Protein AF-A0A3C1KMU7-F1 (afdb_monomer_lite)

Secondary structure (DSSP, 8-state):
----HHHHHHHHHHHHHHHHHHHHHHHHHHHHHHHHHHT-TT--SSGGGG-HHHHHHHHHHHHHHHHHHHHHHHHHHHHHHHHHHHHT-

pLDDT: mean 89.18, std 9.14, range [46.72, 95.88]

Sequence (89 aa):
MHHTPEVQLQTLKQQLAKVQLIEAPGTIMFGLGLYGKFAANGNAFHPLLNDPGVVSMLLGAGGTVMAWGTYKLVTILREMQRVKKRLAL

Foldseek 3Di:
DPQQLVNVLVVLVVQLVVLCVQLVVLQVLLVLLCCLVPPCPCPDPDNLSVDPVSSVCSNVSSVVSNVVSVVSNVVSVVVSVVSVVVVVD

Organism: NCBI:txid287487

Radius of gyration: 18.56 Å; chains: 1; bounding box: 38×16×58 Å

Structure (mmCIF, N/CA/C/O backbone):
data_AF-A0A3C1KMU7-F1
#
_entry.id   AF-A0A3C1KMU7-F1
#
loop_
_atom_site.group_PDB
_atom_site.id
_atom_site.type_symbol
_atom_site.label_atom_id
_atom_site.label_alt_id
_atom_site.label_comp_id
_atom_site.label_asym_id
_atom_site.label_entity_id
_atom_site.label_seq_id
_atom_site.pdbx_PDB_ins_code
_atom_site.Cartn_x
_atom_site.Cartn_y
_atom_site.Cartn_z
_atom_site.occupancy
_atom_site.B_iso_or_equiv
_atom_site.auth_seq_id
_atom_site.auth_comp_id
_atom_site.auth_asym_id
_atom_site.auth_atom_id
_atom_site.pdbx_PDB_model_num
ATOM 1 N N . MET A 1 1 ? -4.325 3.571 33.305 1.00 46.72 1 MET A N 1
ATOM 2 C CA . MET A 1 1 ? -5.454 4.297 32.683 1.00 46.72 1 MET A CA 1
ATOM 3 C C . MET A 1 1 ? -6.300 3.283 31.925 1.00 46.72 1 MET A C 1
ATOM 5 O O . MET A 1 1 ? -5.797 2.699 30.975 1.00 46.72 1 MET A O 1
ATOM 9 N N . HIS A 1 2 ? -7.525 2.991 32.373 1.00 49.94 2 HIS A N 1
ATOM 10 C CA . HIS A 1 2 ? -8.438 2.122 31.624 1.00 49.94 2 HIS A CA 1
ATOM 11 C C . HIS A 1 2 ? -8.895 2.877 30.370 1.00 49.94 2 HIS A C 1
ATOM 13 O O . HIS A 1 2 ? -9.701 3.797 30.465 1.00 49.94 2 HIS A O 1
ATOM 19 N N . HIS A 1 3 ? -8.351 2.545 29.199 1.00 64.12 3 HIS A N 1
ATOM 20 C CA . HIS A 1 3 ? -8.884 3.074 27.947 1.00 64.12 3 HIS A CA 1
ATOM 21 C C . HIS A 1 3 ? -10.249 2.433 27.698 1.00 64.12 3 HIS A C 1
ATOM 23 O O . HIS A 1 3 ? -10.332 1.212 27.544 1.00 64.12 3 HIS A O 1
ATOM 29 N N . THR A 1 4 ? -11.310 3.244 27.670 1.00 85.94 4 THR A N 1
ATOM 30 C CA . THR A 1 4 ? -12.647 2.790 27.273 1.00 85.94 4 THR A CA 1
ATOM 31 C C . THR A 1 4 ? -12.586 2.179 25.863 1.00 85.94 4 THR A C 1
ATOM 33 O O . THR A 1 4 ? -11.714 2.554 25.067 1.00 85.94 4 THR A O 1
ATOM 36 N N . PRO A 1 5 ? -13.474 1.228 25.518 1.00 85.12 5 PRO A N 1
ATOM 37 C CA . PRO A 1 5 ? -13.472 0.605 24.191 1.00 85.12 5 PRO A CA 1
ATOM 38 C C . PRO A 1 5 ? -13.556 1.628 23.043 1.00 85.12 5 PRO A C 1
ATOM 40 O O . PRO A 1 5 ? -12.980 1.419 21.978 1.00 85.12 5 PRO A O 1
ATOM 43 N N . GLU A 1 6 ? -14.205 2.771 23.275 1.00 87.75 6 GLU A N 1
ATOM 44 C CA . GLU A 1 6 ? -14.293 3.884 22.324 1.00 87.75 6 GLU A CA 1
ATOM 45 C C . GLU A 1 6 ? -12.932 4.533 22.039 1.00 87.75 6 GLU A C 1
ATOM 47 O O . GLU A 1 6 ? -12.562 4.709 20.875 1.00 87.75 6 GLU A O 1
ATOM 52 N N . VAL A 1 7 ? -12.144 4.815 23.085 1.00 90.44 7 VAL A N 1
ATOM 53 C CA . VAL A 1 7 ? -10.788 5.373 22.950 1.00 90.44 7 VAL A CA 1
ATOM 54 C C . VAL A 1 7 ? -9.881 4.392 22.205 1.00 90.44 7 VAL A C 1
ATOM 56 O O . VAL A 1 7 ? -9.137 4.799 21.316 1.00 90.44 7 VAL A O 1
ATOM 59 N N . GLN A 1 8 ? -9.986 3.090 22.494 1.00 90.31 8 GLN A N 1
ATOM 60 C CA . GLN A 1 8 ? -9.235 2.051 21.773 1.00 90.31 8 GLN A CA 1
ATOM 61 C C . GLN A 1 8 ? -9.617 1.985 20.287 1.00 90.31 8 GLN A C 1
ATOM 63 O O . GLN A 1 8 ? -8.767 1.794 19.420 1.00 90.31 8 GLN A O 1
ATOM 68 N N . LEU A 1 9 ? -10.897 2.166 19.958 1.00 92.25 9 LEU A N 1
ATOM 69 C CA . LEU A 1 9 ? -11.332 2.181 18.566 1.00 92.25 9 LEU A CA 1
ATOM 70 C C . LEU A 1 9 ? -10.813 3.423 17.825 1.00 92.25 9 LEU A C 1
ATOM 72 O O . LEU A 1 9 ? -10.438 3.326 16.655 1.00 92.25 9 LEU A O 1
ATOM 76 N N . GLN A 1 10 ? -10.772 4.581 18.488 1.00 93.50 10 GLN A N 1
ATOM 77 C CA . GLN A 1 10 ? -10.243 5.813 17.902 1.00 93.50 10 GLN A CA 1
ATOM 78 C C . GLN A 1 10 ? -8.735 5.723 17.638 1.00 93.50 10 GLN A C 1
ATOM 80 O O . GLN A 1 10 ? -8.285 6.128 16.564 1.00 93.50 10 GLN A O 1
ATOM 85 N N . THR A 1 11 ? -7.956 5.145 18.557 1.00 94.25 11 THR A N 1
ATOM 86 C CA . THR A 1 11 ? -6.512 4.948 18.348 1.00 94.25 11 THR A CA 1
ATOM 87 C C . THR A 1 11 ? -6.2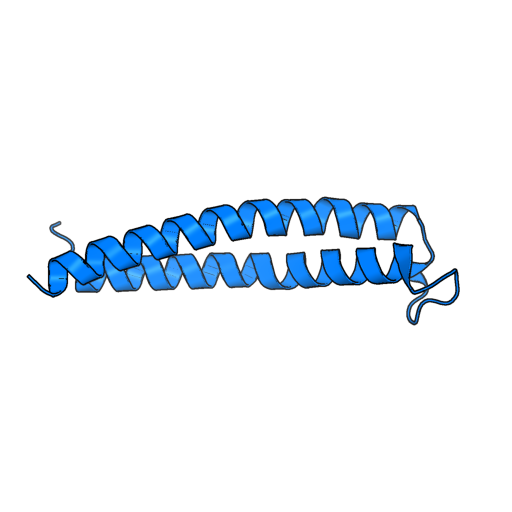37 3.991 17.190 1.00 94.25 11 THR A C 1
ATOM 89 O O . THR A 1 11 ? -5.388 4.286 16.348 1.00 94.25 11 THR A O 1
ATOM 92 N N . LEU A 1 12 ? -7.004 2.903 17.062 1.00 93.75 12 LEU A N 1
ATOM 93 C CA . LEU A 1 12 ? -6.907 1.986 15.921 1.00 93.75 12 LEU A CA 1
ATOM 94 C C . LEU A 1 12 ? -7.241 2.673 14.589 1.00 93.75 12 LEU A C 1
ATOM 96 O O . LEU A 1 12 ? -6.538 2.465 13.602 1.00 93.75 12 LEU A O 1
ATOM 100 N N . LYS A 1 13 ? -8.253 3.552 14.552 1.00 93.62 13 LYS A N 1
ATOM 101 C CA . LYS A 1 13 ? -8.556 4.362 13.356 1.00 93.62 13 LYS A CA 1
ATOM 102 C C . LYS A 1 13 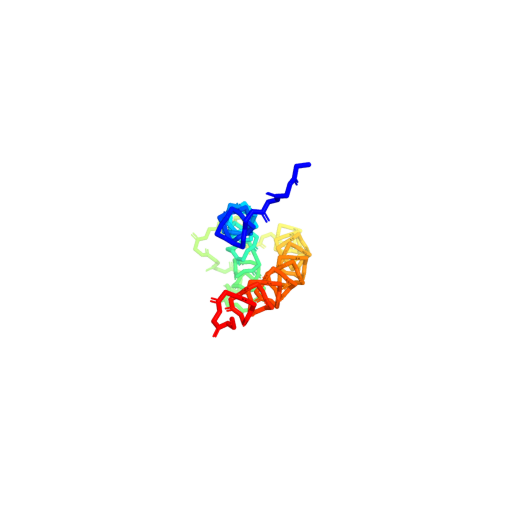? -7.399 5.291 12.976 1.00 93.62 13 LYS A C 1
ATOM 104 O O . LYS A 1 13 ? -7.080 5.411 11.798 1.00 93.62 13 LYS A O 1
ATOM 109 N N . GLN A 1 14 ? -6.754 5.928 13.954 1.00 95.56 14 GLN A N 1
ATOM 110 C CA . GLN A 1 14 ? -5.584 6.776 13.697 1.00 95.56 14 GLN A CA 1
ATOM 111 C C . GLN A 1 14 ? -4.397 5.964 13.166 1.00 95.56 14 GLN A C 1
ATOM 113 O O . GLN A 1 14 ? -3.699 6.415 12.259 1.00 95.56 14 GLN A O 1
ATOM 118 N N . GLN A 1 15 ? -4.167 4.762 13.702 1.00 94.00 15 GLN A N 1
ATOM 119 C CA . GLN A 1 15 ? -3.145 3.854 13.179 1.00 94.00 15 GLN A CA 1
ATOM 120 C C . GLN A 1 15 ? -3.457 3.426 11.744 1.00 94.00 15 GLN A C 1
ATOM 122 O O . GLN A 1 15 ? -2.564 3.456 10.901 1.00 94.00 15 GLN A O 1
ATOM 127 N N . LEU A 1 16 ? -4.719 3.100 11.449 1.00 94.44 16 LEU A N 1
ATOM 128 C CA . LEU A 1 16 ? -5.154 2.751 10.099 1.00 94.44 16 LEU A CA 1
ATOM 129 C C . LEU A 1 16 ? -4.889 3.893 9.110 1.00 94.44 16 LEU A C 1
ATOM 131 O O . LEU A 1 16 ? -4.322 3.651 8.049 1.00 94.44 16 LEU A O 1
ATOM 135 N N . ALA A 1 17 ? -5.217 5.136 9.477 1.00 95.44 17 ALA A N 1
ATOM 136 C CA . ALA A 1 17 ? -4.962 6.307 8.635 1.00 95.44 17 ALA A CA 1
ATOM 137 C C . ALA A 1 17 ? -3.462 6.502 8.339 1.00 95.44 17 ALA A C 1
ATOM 139 O O . ALA A 1 17 ? -3.085 6.808 7.211 1.00 95.44 17 ALA A O 1
ATOM 140 N N . LYS A 1 18 ? -2.591 6.269 9.331 1.00 94.38 18 LYS A N 1
ATOM 141 C CA . LYS A 1 18 ? -1.131 6.321 9.139 1.00 94.38 18 LYS A CA 1
ATOM 142 C C . LYS A 1 18 ? -0.635 5.241 8.179 1.00 94.38 18 LYS A C 1
ATOM 144 O O . LYS A 1 18 ? 0.228 5.523 7.356 1.00 94.38 18 LYS A O 1
ATOM 149 N N . VAL A 1 19 ? -1.172 4.023 8.278 1.00 94.06 19 VAL A N 1
ATOM 150 C CA . VAL A 1 19 ? -0.832 2.929 7.354 1.00 94.06 19 VAL A CA 1
ATOM 151 C C . VAL A 1 19 ? -1.264 3.287 5.935 1.00 94.06 19 VAL A C 1
ATOM 153 O O . VAL A 1 19 ? -0.441 3.220 5.029 1.00 94.06 19 VAL A O 1
ATOM 156 N N . GLN A 1 20 ? -2.499 3.760 5.752 1.00 92.94 20 GLN A N 1
ATOM 157 C CA . GLN A 1 20 ? -3.024 4.153 4.440 1.00 92.94 20 GLN A CA 1
ATOM 158 C C . GLN A 1 20 ? -2.216 5.280 3.787 1.00 92.94 20 GLN A C 1
ATOM 160 O O . GLN A 1 20 ? -2.001 5.253 2.578 1.00 92.94 20 GLN A O 1
ATOM 165 N N . LEU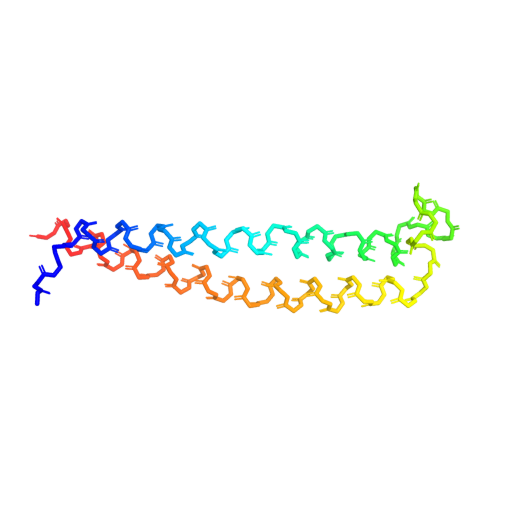 A 1 21 ? -1.719 6.236 4.578 1.00 94.81 21 LEU A N 1
ATOM 166 C CA . LEU A 1 21 ? -0.870 7.318 4.078 1.00 94.81 21 LEU A CA 1
ATOM 167 C C . LEU A 1 21 ? 0.444 6.804 3.463 1.00 94.81 21 LEU A C 1
ATOM 169 O O . LEU A 1 21 ? 0.945 7.400 2.515 1.00 94.81 21 LEU A O 1
ATOM 173 N N . ILE A 1 22 ? 0.994 5.705 3.987 1.00 91.94 22 ILE A N 1
ATOM 174 C CA . ILE A 1 22 ? 2.233 5.088 3.486 1.00 91.94 22 ILE A CA 1
ATOM 175 C C . ILE A 1 22 ? 1.927 4.080 2.367 1.00 91.94 22 ILE A C 1
ATOM 177 O O . ILE A 1 22 ? 2.659 3.985 1.385 1.00 91.94 22 ILE A O 1
ATOM 181 N N . GLU A 1 23 ? 0.833 3.334 2.493 1.00 91.38 23 GLU A N 1
ATOM 182 C CA . GLU A 1 23 ? 0.441 2.294 1.544 1.00 91.38 23 GLU A CA 1
ATOM 183 C C . GLU A 1 23 ? -0.039 2.866 0.204 1.00 91.38 23 GLU A C 1
ATOM 185 O O . GLU A 1 23 ? 0.240 2.279 -0.842 1.00 91.38 23 GLU A O 1
ATOM 190 N N . ALA A 1 24 ? -0.709 4.024 0.211 1.00 91.94 24 ALA A N 1
ATOM 191 C CA . ALA A 1 24 ? -1.191 4.683 -1.002 1.00 91.94 24 ALA A CA 1
ATOM 192 C C . ALA A 1 24 ? -0.063 4.973 -2.016 1.00 91.94 24 ALA A C 1
ATOM 194 O O . ALA A 1 24 ? -0.154 4.483 -3.146 1.00 91.94 24 ALA A O 1
ATOM 195 N N . PRO A 1 25 ? 1.029 5.682 -1.660 1.00 92.44 25 PRO A N 1
ATOM 196 C CA . PRO A 1 25 ? 2.138 5.881 -2.588 1.00 92.44 25 PRO A CA 1
ATOM 197 C C . PRO A 1 25 ? 2.83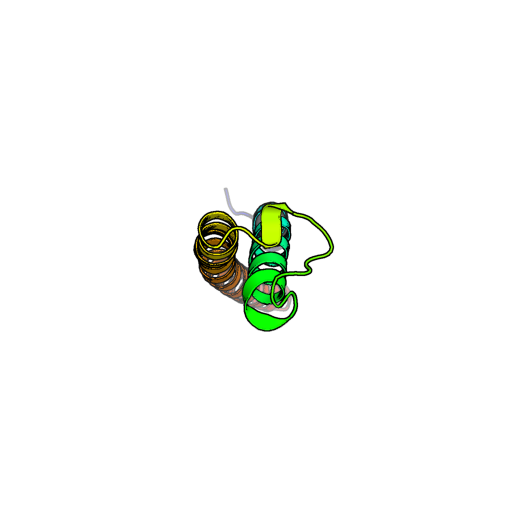5 4.564 -2.951 1.00 92.44 25 PRO A C 1
ATOM 199 O O . PRO A 1 25 ? 3.196 4.384 -4.110 1.00 92.44 25 PRO A O 1
ATOM 202 N N . GLY A 1 26 ? 2.960 3.609 -2.020 1.00 91.25 26 GLY A N 1
ATOM 203 C CA . GLY A 1 26 ? 3.541 2.292 -2.311 1.00 91.25 26 GLY A CA 1
ATOM 204 C C . GLY A 1 26 ? 2.760 1.500 -3.365 1.00 91.25 26 GLY A C 1
ATOM 205 O O . GLY A 1 26 ? 3.351 0.934 -4.283 1.00 91.25 26 GLY A O 1
ATOM 206 N N . THR A 1 27 ? 1.431 1.521 -3.283 1.00 92.19 27 THR A N 1
ATOM 207 C CA . THR A 1 27 ? 0.540 0.883 -4.263 1.00 92.19 27 THR A CA 1
ATOM 208 C C . THR A 1 27 ? 0.652 1.549 -5.632 1.00 92.19 27 THR A C 1
ATOM 210 O O . THR A 1 27 ? 0.731 0.857 -6.647 1.00 92.19 27 THR A O 1
ATOM 213 N N . ILE A 1 28 ? 0.720 2.885 -5.673 1.00 93.62 28 ILE A N 1
ATOM 214 C CA . ILE A 1 28 ? 0.936 3.632 -6.921 1.00 93.62 28 ILE A CA 1
ATOM 215 C C . ILE A 1 28 ? 2.286 3.251 -7.533 1.00 93.62 28 ILE A C 1
ATOM 217 O O . ILE A 1 28 ? 2.342 2.921 -8.715 1.00 93.62 28 ILE A O 1
ATOM 221 N N . MET A 1 29 ? 3.361 3.233 -6.738 1.00 93.44 29 MET A N 1
ATOM 222 C CA . MET A 1 29 ? 4.690 2.826 -7.203 1.00 93.44 29 MET A CA 1
ATOM 223 C C . MET A 1 29 ? 4.667 1.416 -7.793 1.00 93.44 29 MET A C 1
ATOM 225 O O . MET A 1 29 ? 5.139 1.213 -8.909 1.00 93.44 29 MET A O 1
ATOM 229 N N . PHE A 1 30 ? 4.068 0.456 -7.088 1.00 94.00 30 PHE A N 1
ATOM 230 C CA . PHE A 1 30 ? 3.969 -0.917 -7.570 1.00 94.00 30 PHE A CA 1
ATOM 231 C C . PHE A 1 30 ? 3.173 -1.012 -8.878 1.00 94.00 30 PHE A C 1
ATOM 233 O O . PHE A 1 30 ? 3.624 -1.648 -9.829 1.00 94.00 30 PHE A O 1
ATOM 240 N N . GLY A 1 31 ? 2.026 -0.331 -8.959 1.00 93.06 31 GLY A N 1
ATOM 241 C CA . GLY A 1 31 ? 1.199 -0.282 -10.165 1.00 93.06 31 GLY A CA 1
ATOM 242 C C . GLY A 1 31 ? 1.930 0.328 -11.363 1.00 93.06 31 GLY A C 1
ATOM 243 O O . GLY A 1 31 ? 1.879 -0.223 -12.462 1.00 93.06 31 GLY A O 1
ATOM 244 N N . LEU A 1 32 ? 2.676 1.415 -11.149 1.00 92.38 32 LEU A N 1
ATOM 245 C CA . LEU A 1 32 ? 3.521 2.029 -12.176 1.00 92.38 32 LEU A CA 1
ATOM 246 C C . LEU A 1 32 ? 4.643 1.092 -12.630 1.00 92.38 32 LEU A C 1
ATOM 248 O O . LEU A 1 32 ? 4.903 0.984 -13.827 1.00 92.38 32 LEU A O 1
ATOM 252 N N . GLY A 1 33 ? 5.268 0.372 -11.698 1.00 91.94 33 GLY A N 1
ATOM 253 C CA . GLY A 1 33 ? 6.252 -0.658 -12.016 1.00 91.94 33 GLY A CA 1
ATOM 254 C C . GLY A 1 33 ? 5.657 -1.794 -12.858 1.00 91.94 33 GLY A C 1
ATOM 255 O O . GLY A 1 33 ? 6.264 -2.221 -13.838 1.00 91.94 33 GLY A O 1
ATOM 256 N N . LEU A 1 34 ? 4.443 -2.255 -12.537 1.00 93.31 34 LEU A N 1
ATOM 257 C CA . LEU A 1 34 ? 3.752 -3.276 -13.331 1.00 93.31 34 LEU A CA 1
ATOM 258 C C . LEU A 1 34 ? 3.429 -2.761 -14.736 1.00 93.31 34 LEU A C 1
ATOM 260 O O . LEU A 1 34 ? 3.661 -3.470 -15.714 1.00 93.31 34 LEU A O 1
ATOM 264 N N . TYR A 1 35 ? 2.951 -1.521 -14.846 1.00 91.06 35 TYR A N 1
ATOM 265 C CA . TYR A 1 35 ? 2.700 -0.877 -16.132 1.00 91.06 35 TYR A CA 1
ATOM 266 C C . TYR A 1 35 ? 3.983 -0.770 -16.971 1.00 91.06 35 TYR A C 1
ATOM 268 O O . TYR A 1 35 ? 3.995 -1.199 -18.124 1.00 91.06 35 TYR A O 1
ATOM 276 N N . GLY A 1 36 ? 5.078 -0.266 -16.395 1.00 89.31 36 GLY A N 1
ATOM 277 C CA . GLY A 1 36 ? 6.365 -0.156 -17.088 1.00 89.31 36 GLY A CA 1
ATOM 278 C C . GLY A 1 36 ? 6.891 -1.515 -17.558 1.00 89.31 36 GLY A C 1
ATOM 279 O O . GLY A 1 36 ? 7.361 -1.644 -18.684 1.00 89.31 36 GLY A O 1
ATOM 280 N N . LYS A 1 37 ? 6.736 -2.559 -16.735 1.00 88.25 37 LYS A N 1
ATOM 281 C CA . LYS A 1 37 ? 7.220 -3.908 -17.053 1.00 88.25 37 LYS A CA 1
ATOM 282 C C . LYS A 1 37 ? 6.383 -4.641 -18.104 1.00 88.25 37 LYS A C 1
ATOM 284 O O . LYS A 1 37 ? 6.954 -5.366 -18.912 1.00 88.25 37 LYS A O 1
ATOM 289 N N . PHE A 1 38 ? 5.055 -4.514 -18.062 1.00 88.88 38 PHE A N 1
ATOM 290 C CA . PHE A 1 38 ? 4.151 -5.373 -18.841 1.00 88.88 38 PHE A CA 1
ATOM 291 C C . PHE A 1 38 ? 3.338 -4.645 -19.917 1.00 88.88 38 PHE A C 1
ATOM 293 O O . PHE A 1 38 ? 2.912 -5.285 -20.874 1.00 88.88 38 PHE A O 1
ATOM 300 N N . ALA A 1 39 ? 3.100 -3.339 -19.778 1.00 83.06 39 ALA A N 1
ATOM 301 C CA . ALA A 1 39 ? 2.226 -2.581 -20.678 1.00 83.06 39 ALA A CA 1
ATOM 302 C C . ALA A 1 39 ? 2.981 -1.578 -21.561 1.00 83.06 39 ALA A C 1
ATOM 304 O O . ALA A 1 39 ? 2.568 -1.337 -22.692 1.00 83.06 39 ALA A O 1
ATOM 305 N N . ALA A 1 40 ? 4.083 -1.002 -21.071 1.00 79.25 40 ALA A N 1
ATOM 306 C CA . ALA A 1 40 ? 4.806 0.037 -21.797 1.00 79.25 40 ALA A CA 1
ATOM 307 C C . ALA A 1 40 ? 5.499 -0.470 -23.071 1.00 79.25 40 ALA A C 1
ATOM 309 O O . ALA A 1 40 ? 5.527 0.260 -24.056 1.00 79.25 40 ALA A O 1
ATOM 310 N N . ASN A 1 41 ? 6.073 -1.683 -23.067 1.00 73.56 41 ASN A N 1
ATOM 311 C CA . ASN A 1 41 ? 6.835 -2.249 -24.198 1.00 73.56 41 ASN A CA 1
ATOM 312 C C . ASN A 1 41 ? 7.845 -1.257 -24.832 1.00 73.56 41 ASN A C 1
ATOM 314 O O . ASN A 1 41 ? 8.033 -1.243 -26.045 1.00 73.56 41 ASN A O 1
ATOM 318 N N . GLY A 1 42 ? 8.469 -0.395 -24.018 1.00 71.38 42 GLY A N 1
ATOM 319 C CA . GLY A 1 42 ? 9.413 0.637 -24.473 1.00 71.38 42 GLY A CA 1
ATOM 320 C C . GLY A 1 42 ? 8.792 1.976 -24.904 1.00 71.38 42 GLY A C 1
ATOM 321 O O . GLY A 1 42 ? 9.531 2.893 -25.251 1.00 71.38 42 GLY A O 1
ATOM 322 N N . ASN A 1 43 ? 7.465 2.123 -24.849 1.00 81.38 43 ASN A N 1
ATOM 323 C CA . ASN A 1 43 ? 6.731 3.358 -25.137 1.00 81.38 43 ASN A CA 1
ATOM 324 C C . ASN A 1 43 ? 5.828 3.770 -23.957 1.00 81.38 43 ASN A C 1
ATOM 326 O O . ASN A 1 43 ? 4.624 3.985 -24.108 1.00 81.38 43 ASN A O 1
ATOM 330 N N . ALA A 1 44 ? 6.394 3.829 -22.748 1.00 83.75 44 ALA A N 1
ATOM 331 C CA . ALA A 1 44 ? 5.667 4.307 -21.577 1.00 83.75 44 ALA A CA 1
ATOM 332 C C . ALA A 1 44 ? 5.246 5.779 -21.723 1.00 83.75 44 ALA A C 1
ATOM 334 O O . ALA A 1 44 ? 5.973 6.588 -22.297 1.00 83.75 44 ALA A O 1
ATOM 335 N N . PHE A 1 45 ? 4.139 6.159 -21.073 1.00 82.81 45 PHE A N 1
ATOM 336 C CA . PHE A 1 45 ? 3.708 7.563 -20.990 1.00 82.81 45 PHE A CA 1
ATOM 337 C C . PHE A 1 45 ? 4.741 8.490 -20.317 1.00 82.81 45 PHE A C 1
ATOM 339 O O . PHE A 1 45 ? 4.669 9.705 -20.479 1.00 82.81 45 PHE A O 1
ATOM 346 N N . HIS A 1 46 ? 5.686 7.933 -19.548 1.00 83.94 46 HIS A N 1
ATOM 347 C CA . HIS A 1 46 ? 6.765 8.680 -18.909 1.00 83.94 46 HIS A CA 1
ATOM 348 C C . HIS A 1 46 ? 8.119 7.979 -19.131 1.00 83.94 46 HIS A C 1
ATOM 350 O O . HIS A 1 46 ? 8.223 6.793 -18.808 1.00 83.94 46 HIS A O 1
ATOM 356 N N . PRO A 1 47 ? 9.184 8.679 -19.582 1.00 83.88 47 PRO A N 1
ATOM 357 C CA . PRO A 1 47 ? 10.486 8.069 -19.898 1.00 83.88 47 PRO A CA 1
ATOM 358 C C . PRO A 1 47 ? 11.119 7.276 -18.748 1.00 83.88 47 PRO A C 1
ATOM 360 O O . PRO A 1 47 ? 11.741 6.246 -18.980 1.00 83.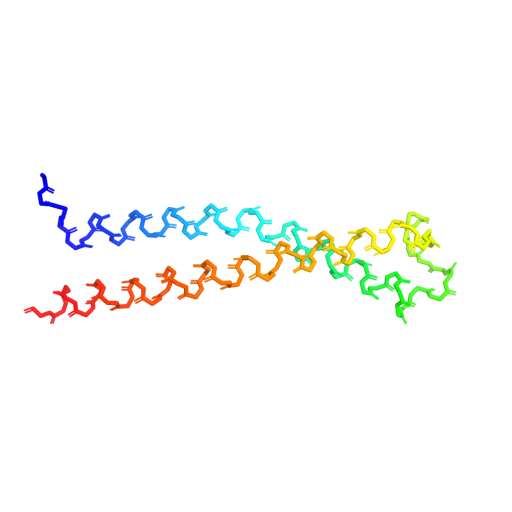88 47 PRO A O 1
ATOM 363 N N . LEU A 1 48 ? 10.900 7.716 -17.502 1.00 84.38 48 LEU A N 1
ATOM 364 C CA . LEU A 1 48 ? 11.330 7.002 -16.287 1.00 84.38 48 LEU A CA 1
ATOM 365 C C . LEU A 1 48 ? 10.855 5.541 -16.235 1.00 84.38 48 LEU A C 1
ATOM 367 O O . LEU A 1 48 ? 11.526 4.708 -15.645 1.00 84.38 48 LEU A O 1
ATOM 371 N N . LEU A 1 49 ? 9.710 5.219 -16.838 1.00 85.44 49 LEU A N 1
ATOM 372 C CA . LEU A 1 49 ? 9.140 3.869 -16.830 1.00 85.44 49 LEU A CA 1
ATOM 373 C C . LEU A 1 49 ? 9.681 2.977 -17.955 1.00 85.44 49 LEU A C 1
ATOM 375 O O . LEU A 1 49 ? 9.332 1.801 -18.004 1.00 85.44 49 LEU A O 1
ATOM 379 N N . ASN A 1 50 ? 10.522 3.515 -18.843 1.00 86.81 50 ASN A N 1
ATOM 380 C CA . ASN A 1 50 ? 11.259 2.726 -19.831 1.00 86.81 50 ASN A CA 1
ATOM 381 C C . ASN A 1 50 ? 12.619 2.256 -19.291 1.00 86.81 50 ASN A C 1
ATOM 383 O O . ASN A 1 50 ? 13.234 1.377 -19.890 1.00 86.81 50 ASN A O 1
ATOM 387 N N . ASP A 1 51 ? 13.089 2.821 -18.173 1.00 88.44 51 ASP A N 1
ATOM 388 C CA . ASP A 1 51 ? 14.327 2.399 -17.522 1.00 88.44 51 ASP A CA 1
ATOM 389 C C . ASP A 1 51 ? 14.086 1.120 -16.686 1.00 88.44 51 ASP A C 1
ATOM 391 O O . ASP A 1 51 ? 13.297 1.140 -15.729 1.00 88.44 51 ASP A O 1
ATOM 395 N N . PRO A 1 52 ? 14.759 -0.006 -16.998 1.00 87.38 52 PRO A N 1
ATOM 396 C CA . PRO A 1 52 ? 14.568 -1.265 -16.277 1.00 87.38 52 PRO A CA 1
ATOM 397 C C . PRO A 1 52 ? 14.933 -1.192 -14.789 1.00 87.38 52 PRO A C 1
ATOM 399 O O . PRO A 1 52 ? 14.344 -1.909 -13.973 1.00 87.38 52 PRO A O 1
ATOM 402 N N . GLY A 1 53 ? 15.894 -0.341 -14.422 1.00 91.00 53 GLY A N 1
ATOM 403 C CA . GLY A 1 53 ? 16.303 -0.105 -13.041 1.00 91.00 53 GLY A CA 1
ATOM 404 C C . GLY A 1 53 ? 15.213 0.613 -12.254 1.00 91.00 53 GLY A C 1
ATOM 405 O O . GLY A 1 53 ? 14.836 0.159 -11.172 1.00 91.00 53 GLY A O 1
ATOM 406 N N . VAL A 1 54 ? 14.633 1.669 -12.829 1.00 91.44 54 VAL A N 1
ATOM 407 C CA . VAL A 1 54 ? 13.513 2.402 -12.215 1.00 91.44 54 VAL A CA 1
ATOM 408 C C . VAL A 1 54 ? 12.287 1.501 -12.061 1.00 91.44 54 VAL A C 1
ATOM 410 O O . VAL A 1 54 ? 11.700 1.443 -10.981 1.00 91.44 54 VAL A O 1
ATOM 413 N N . VAL A 1 55 ? 11.923 0.742 -13.097 1.00 92.00 55 VAL A N 1
ATOM 414 C CA . VAL A 1 55 ? 10.793 -0.202 -13.047 1.00 92.00 55 VAL A CA 1
ATOM 415 C C . VAL A 1 55 ? 10.997 -1.265 -11.964 1.00 92.00 55 VAL A C 1
ATOM 417 O O . VAL A 1 55 ? 10.084 -1.546 -11.186 1.00 92.00 55 VAL A O 1
ATOM 420 N N . SER A 1 56 ? 12.203 -1.828 -11.868 1.00 93.75 56 SER A N 1
ATOM 421 C CA . SER A 1 56 ? 12.533 -2.824 -10.842 1.00 93.75 56 SER A CA 1
ATOM 422 C C . SER A 1 56 ? 12.488 -2.230 -9.434 1.00 93.75 56 SER A C 1
ATOM 424 O O . SER A 1 56 ? 11.978 -2.873 -8.517 1.00 93.75 56 SER A O 1
ATOM 426 N N . MET A 1 57 ? 12.955 -0.991 -9.260 1.00 94.12 57 MET A N 1
ATOM 427 C CA . MET A 1 57 ? 12.874 -0.271 -7.989 1.00 94.12 57 MET A CA 1
ATOM 428 C C . MET A 1 57 ? 11.422 0.010 -7.586 1.00 94.12 57 MET A C 1
ATOM 430 O O . MET A 1 57 ? 11.056 -0.225 -6.437 1.00 94.12 57 MET A O 1
ATOM 434 N N . LEU A 1 58 ? 10.579 0.455 -8.521 1.00 93.81 58 LEU A N 1
ATOM 435 C CA . LEU A 1 58 ? 9.151 0.692 -8.294 1.00 93.81 58 LEU A CA 1
ATOM 436 C C . LEU A 1 58 ? 8.417 -0.589 -7.878 1.00 93.81 58 LEU A C 1
ATOM 438 O O . LEU A 1 58 ? 7.637 -0.571 -6.925 1.00 93.81 58 LEU A O 1
ATOM 442 N N . LEU A 1 59 ? 8.714 -1.713 -8.538 1.00 93.94 59 LEU A N 1
ATOM 443 C CA . LEU A 1 59 ? 8.163 -3.020 -8.182 1.00 93.94 59 LEU A CA 1
ATOM 444 C C . LEU A 1 59 ? 8.667 -3.514 -6.822 1.00 93.94 59 LEU A C 1
ATOM 446 O O . LEU A 1 59 ? 7.872 -3.972 -6.004 1.00 93.94 59 LEU A O 1
ATOM 450 N N . GLY A 1 60 ? 9.971 -3.420 -6.561 1.00 95.44 60 GLY A N 1
ATOM 451 C CA . GLY A 1 60 ? 10.570 -3.899 -5.316 1.00 95.44 60 GLY A CA 1
ATOM 452 C C . GLY A 1 60 ? 10.132 -3.077 -4.104 1.00 95.44 60 GLY A C 1
ATOM 453 O O . GLY A 1 60 ? 9.629 -3.627 -3.122 1.00 95.44 60 GLY A O 1
ATOM 454 N N . ALA A 1 61 ? 10.270 -1.751 -4.182 1.00 93.94 61 ALA A N 1
ATOM 455 C CA . ALA A 1 61 ? 9.878 -0.847 -3.106 1.00 93.94 61 ALA A CA 1
ATOM 456 C C . ALA A 1 61 ? 8.357 -0.838 -2.914 1.00 93.94 61 ALA A C 1
ATOM 458 O O . ALA A 1 61 ? 7.880 -1.027 -1.794 1.00 93.94 61 ALA A O 1
ATOM 459 N N . GLY A 1 62 ? 7.591 -0.696 -4.001 1.00 92.81 62 GLY A N 1
ATOM 460 C CA . GLY A 1 62 ? 6.131 -0.700 -3.952 1.00 92.81 62 GLY A CA 1
ATOM 461 C C . GLY A 1 62 ? 5.573 -2.022 -3.425 1.00 92.81 62 GLY A C 1
ATOM 462 O O . GLY A 1 62 ? 4.733 -2.020 -2.528 1.00 92.81 62 GLY A O 1
ATOM 463 N N . GLY A 1 63 ? 6.102 -3.156 -3.896 1.00 94.81 63 GLY A N 1
ATOM 464 C CA . GLY A 1 63 ? 5.687 -4.484 -3.442 1.00 94.81 63 GLY A CA 1
ATOM 465 C C . GLY A 1 63 ? 5.995 -4.727 -1.964 1.00 94.81 63 GLY A C 1
ATOM 466 O O . GLY A 1 63 ? 5.160 -5.266 -1.239 1.00 94.81 63 GLY A O 1
ATOM 467 N N . THR A 1 64 ? 7.152 -4.260 -1.483 1.00 95.38 64 THR A N 1
ATOM 468 C CA . THR A 1 64 ? 7.515 -4.340 -0.058 1.00 95.38 64 THR A CA 1
ATOM 469 C C . THR A 1 64 ? 6.563 -3.511 0.807 1.00 95.38 64 THR A C 1
ATOM 471 O O . THR A 1 64 ? 6.060 -4.004 1.820 1.00 95.38 64 THR A O 1
ATOM 474 N N . VAL A 1 65 ? 6.266 -2.272 0.394 1.00 94.62 65 VAL A N 1
ATOM 475 C CA . VAL A 1 65 ? 5.319 -1.399 1.103 1.00 94.62 65 VAL A CA 1
ATOM 476 C C . VAL A 1 65 ? 3.915 -2.003 1.105 1.00 94.62 65 VAL A C 1
ATOM 478 O O . VAL A 1 65 ? 3.277 -2.014 2.154 1.00 94.62 65 VAL A O 1
ATOM 481 N N . MET A 1 66 ? 3.452 -2.561 -0.017 1.00 92.81 66 MET A N 1
ATOM 482 C CA . MET A 1 66 ? 2.151 -3.234 -0.101 1.00 92.81 66 MET A CA 1
ATOM 483 C C . MET A 1 66 ? 2.069 -4.458 0.816 1.00 92.81 66 MET A C 1
ATOM 485 O O . MET A 1 66 ? 1.079 -4.617 1.529 1.00 92.81 66 MET A O 1
ATOM 489 N N . ALA A 1 67 ? 3.099 -5.310 0.847 1.00 94.81 67 ALA A N 1
ATOM 490 C CA . ALA A 1 67 ? 3.119 -6.490 1.712 1.00 94.81 67 ALA A CA 1
ATOM 491 C C . ALA A 1 67 ? 3.050 -6.102 3.200 1.00 94.81 67 ALA A C 1
ATOM 493 O O . ALA A 1 67 ? 2.241 -6.642 3.961 1.00 94.81 67 ALA A O 1
ATOM 494 N N . TRP A 1 68 ? 3.858 -5.119 3.608 1.00 95.62 68 TRP A N 1
ATOM 495 C CA . TRP A 1 68 ? 3.849 -4.591 4.971 1.00 95.62 68 TRP A CA 1
ATOM 496 C C . TRP A 1 68 ? 2.529 -3.885 5.325 1.00 95.62 68 TRP A C 1
ATOM 498 O O . TRP A 1 68 ? 1.966 -4.136 6.396 1.00 95.62 68 TRP A O 1
ATOM 508 N N . GLY A 1 69 ? 2.017 -3.043 4.423 1.00 94.00 69 GLY A N 1
ATOM 509 C CA . GLY A 1 69 ? 0.754 -2.316 4.568 1.00 94.00 69 GLY A CA 1
ATOM 510 C C . GLY A 1 69 ? -0.424 -3.268 4.743 1.00 94.00 69 GLY A C 1
ATOM 511 O O . GLY A 1 69 ? -1.134 -3.182 5.744 1.00 94.00 69 GLY A O 1
ATOM 512 N N . THR A 1 70 ? -0.531 -4.274 3.872 1.00 93.19 70 THR A N 1
ATOM 513 C CA . THR A 1 70 ? -1.560 -5.323 3.946 1.00 93.19 70 THR A CA 1
ATOM 514 C C . THR A 1 70 ? -1.517 -6.054 5.289 1.00 93.19 70 THR A C 1
ATOM 516 O O . THR A 1 70 ? -2.548 -6.220 5.947 1.00 93.19 70 THR A O 1
ATOM 519 N N . TYR A 1 71 ? -0.326 -6.459 5.746 1.00 95.50 71 TYR A N 1
ATOM 520 C CA . TYR A 1 71 ? -0.163 -7.129 7.039 1.00 95.50 71 TYR A CA 1
ATOM 521 C C . TYR A 1 71 ? -0.646 -6.256 8.211 1.00 95.50 71 TYR A C 1
ATOM 523 O O . TYR A 1 71 ? -1.399 -6.716 9.081 1.00 95.50 71 TYR A O 1
ATOM 531 N N . LYS A 1 72 ? -0.250 -4.976 8.230 1.00 94.81 72 LYS A N 1
ATOM 532 C CA . LYS A 1 72 ? -0.669 -4.014 9.259 1.00 94.81 72 LYS A CA 1
ATOM 533 C C . LYS A 1 72 ? -2.170 -3.744 9.213 1.00 94.81 72 LYS A C 1
ATOM 535 O O . LYS A 1 72 ? -2.814 -3.767 10.261 1.00 94.81 72 LYS A O 1
ATOM 540 N N . LEU A 1 73 ? -2.728 -3.545 8.025 1.00 94.12 73 LEU A N 1
ATOM 541 C CA . LEU A 1 73 ? -4.145 -3.281 7.805 1.00 94.12 73 LEU A CA 1
ATOM 542 C C . LEU A 1 73 ? -4.999 -4.442 8.322 1.00 94.12 73 LEU A C 1
ATOM 544 O O . LEU A 1 73 ? -5.906 -4.226 9.126 1.00 94.12 73 LEU A O 1
ATOM 548 N N . VAL A 1 74 ? -4.669 -5.683 7.952 1.00 95.50 74 VAL A N 1
ATOM 549 C CA . VAL A 1 74 ? -5.383 -6.879 8.431 1.00 95.50 74 VAL A CA 1
ATOM 550 C C . VAL A 1 74 ? -5.311 -6.997 9.954 1.00 95.50 74 VAL A C 1
ATOM 552 O O . VAL A 1 74 ? -6.313 -7.319 10.596 1.00 95.50 74 VAL A O 1
ATOM 555 N N . THR A 1 75 ? -4.152 -6.714 10.549 1.00 95.75 75 THR A N 1
ATOM 556 C CA . THR A 1 75 ? -3.970 -6.755 12.008 1.00 95.75 75 THR A CA 1
ATOM 557 C C . THR A 1 75 ? -4.858 -5.724 12.711 1.00 95.75 75 THR A C 1
ATOM 559 O O . THR A 1 75 ? -5.626 -6.088 13.602 1.00 95.75 75 THR A O 1
ATOM 562 N N . ILE A 1 76 ? -4.841 -4.468 12.255 1.00 94.19 76 ILE A N 1
ATOM 563 C CA . ILE A 1 76 ? -5.651 -3.381 12.825 1.00 94.19 76 ILE A CA 1
ATOM 564 C C . ILE A 1 76 ? -7.146 -3.678 12.670 1.00 94.19 76 ILE A C 1
ATOM 566 O O . ILE A 1 76 ? -7.904 -3.541 13.629 1.00 94.19 76 ILE A O 1
ATOM 570 N N . LEU A 1 77 ? -7.591 -4.143 11.498 1.00 94.00 77 LEU A N 1
ATOM 571 C CA . LEU A 1 77 ? -8.999 -4.484 11.274 1.00 94.00 77 LEU A CA 1
ATOM 572 C C . LEU A 1 77 ? -9.477 -5.610 12.199 1.00 94.00 77 LEU A C 1
ATOM 574 O O . LEU A 1 77 ? -10.581 -5.528 12.747 1.00 94.00 77 LEU A O 1
ATOM 578 N N . ARG A 1 78 ? -8.647 -6.637 12.421 1.00 95.88 78 ARG A N 1
ATOM 579 C CA . ARG A 1 78 ? -8.949 -7.716 13.374 1.00 95.88 78 ARG A CA 1
ATOM 580 C C . ARG A 1 78 ? -9.073 -7.184 14.802 1.00 95.88 78 ARG A C 1
ATOM 582 O O . ARG A 1 78 ? -9.984 -7.589 15.523 1.00 95.88 78 ARG A O 1
ATOM 589 N N . GLU A 1 79 ? -8.201 -6.269 15.215 1.00 94.62 79 GLU A N 1
ATOM 590 C CA . GLU A 1 79 ? -8.280 -5.632 16.535 1.00 94.62 79 GLU A CA 1
ATOM 591 C C . GLU A 1 79 ? -9.528 -4.756 16.678 1.00 94.62 79 GLU A C 1
ATOM 593 O O . GLU A 1 79 ? -10.257 -4.887 17.663 1.00 94.62 79 GLU A O 1
ATOM 598 N N . MET A 1 80 ? -9.861 -3.953 15.664 1.00 93.19 80 MET A N 1
ATOM 599 C CA . MET A 1 80 ? -11.085 -3.146 15.651 1.00 93.19 80 MET A CA 1
ATOM 600 C C . MET A 1 80 ? -12.336 -4.018 15.787 1.00 93.19 80 MET A C 1
ATOM 602 O O . MET A 1 80 ? -13.256 -3.663 16.522 1.00 93.19 80 MET A O 1
ATOM 606 N N . GLN A 1 81 ? -12.377 -5.171 15.111 1.00 93.81 81 GLN A N 1
ATOM 607 C CA . GLN A 1 81 ? -13.476 -6.130 15.249 1.00 93.81 81 GLN A CA 1
ATOM 608 C C . GLN A 1 81 ? -13.578 -6.688 16.674 1.00 93.81 81 GLN A C 1
ATOM 610 O O . GLN A 1 81 ? -14.684 -6.803 17.201 1.00 93.81 81 GLN A O 1
ATOM 615 N N . ARG A 1 82 ? -12.450 -7.006 17.323 1.00 93.31 82 ARG A N 1
ATOM 616 C CA . ARG A 1 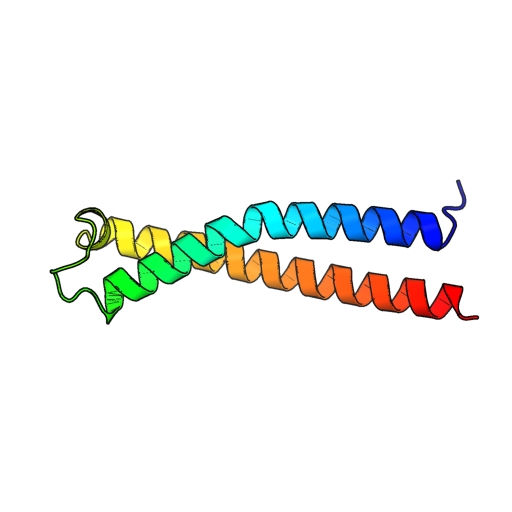82 ? -12.437 -7.478 18.719 1.00 93.31 82 ARG A CA 1
ATOM 617 C C . ARG A 1 82 ? -12.952 -6.411 19.684 1.00 93.31 82 ARG A C 1
ATOM 619 O O . ARG A 1 82 ? -13.765 -6.732 20.545 1.00 93.31 82 ARG A O 1
ATOM 626 N N . VAL A 1 83 ? -12.517 -5.161 19.528 1.00 92.12 83 VAL A N 1
ATOM 627 C CA . VAL A 1 83 ? -12.962 -4.041 20.376 1.00 92.12 83 VAL A CA 1
ATOM 628 C C . VAL A 1 83 ? -14.451 -3.757 20.166 1.00 92.12 83 VAL A C 1
ATOM 630 O O . VAL A 1 83 ? -15.187 -3.645 21.141 1.00 92.12 83 VAL A O 1
ATOM 633 N N . LYS A 1 84 ? -14.927 -3.741 18.913 1.00 90.38 84 LYS A N 1
ATOM 634 C CA . LYS A 1 84 ? -16.359 -3.581 18.604 1.00 90.38 84 LYS A CA 1
ATOM 635 C C . LYS A 1 84 ? -17.223 -4.671 19.238 1.00 90.38 84 LYS A C 1
ATOM 637 O O . LYS A 1 84 ? -18.268 -4.353 19.788 1.00 90.38 84 LYS A O 1
ATOM 642 N N . LYS A 1 85 ? -16.783 -5.936 19.204 1.00 91.00 85 LYS A N 1
ATOM 643 C CA . LYS A 1 85 ? -17.501 -7.038 19.869 1.00 91.00 85 LYS A CA 1
ATOM 644 C C . LYS A 1 85 ? -17.610 -6.839 21.383 1.00 91.00 85 LYS A C 1
ATOM 646 O O . LYS A 1 85 ? -18.628 -7.204 21.943 1.00 91.00 85 LYS A O 1
ATOM 651 N N . ARG A 1 86 ? -16.591 -6.262 22.032 1.00 86.50 86 ARG A N 1
ATOM 652 C CA . ARG A 1 86 ? -16.613 -5.959 23.476 1.00 86.50 86 ARG A CA 1
ATOM 653 C C . ARG A 1 86 ? -17.497 -4.769 23.840 1.00 86.50 86 ARG A C 1
ATOM 655 O O . ARG A 1 86 ? -17.954 -4.719 24.963 1.00 86.50 86 ARG A O 1
ATOM 662 N N . LEU A 1 87 ? -17.680 -3.813 22.927 1.00 81.06 87 LEU A N 1
ATOM 663 C CA . LEU A 1 87 ? -18.583 -2.672 23.122 1.00 81.06 87 LEU A CA 1
ATOM 664 C C . LEU A 1 87 ? -20.061 -3.074 22.969 1.00 81.06 87 LEU A C 1
ATOM 666 O O . LEU A 1 87 ? -20.933 -2.416 23.517 1.00 81.06 87 LEU A O 1
ATOM 670 N N . ALA A 1 88 ? -20.339 -4.123 22.191 1.00 77.69 88 ALA A N 1
ATOM 671 C CA . ALA A 1 88 ? -21.687 -4.650 21.970 1.00 77.69 88 ALA A CA 1
ATOM 672 C C . ALA A 1 88 ? -22.153 -5.658 23.046 1.00 77.69 88 ALA A C 1
ATOM 674 O O . ALA A 1 88 ? -23.245 -6.207 22.908 1.00 77.69 88 ALA A O 1
ATOM 675 N N . LEU A 1 89 ? -21.317 -5.927 24.056 1.00 56.91 89 LEU A N 1
ATOM 676 C CA . LEU A 1 89 ? -21.585 -6.763 25.233 1.00 56.91 89 LEU A CA 1
ATOM 677 C C . LEU A 1 89 ? -21.718 -5.866 26.464 1.00 56.91 89 LEU A C 1
ATOM 679 O O . LEU A 1 89 ? -22.566 -6.194 27.318 1.00 56.91 89 LEU A O 1
#